Protein AF-A0A2H5MVN6-F1 (afdb_monomer_lite)

Organism: Citrus unshiu (NCBI:txid55188)

pLDDT: mean 73.17, std 19.7, range [33.56, 96.31]

InterPro domains:
  IPR029058 Alpha/Beta hydrolase fold [G3DSA:3.40.50.1820] (2-62)

Structure (mmCIF, N/CA/C/O backbone):
data_AF-A0A2H5MVN6-F1
#
_entry.id   AF-A0A2H5MVN6-F1
#
loop_
_atom_site.group_PDB
_atom_site.id
_atom_site.type_symbol
_atom_site.label_atom_id
_atom_site.label_alt_id
_atom_site.label_comp_id
_atom_site.label_asym_id
_atom_site.label_entity_id
_atom_site.label_seq_id
_atom_site.pdbx_PDB_ins_code
_atom_site.Cartn_x
_atom_site.Cartn_y
_atom_site.Cartn_z
_atom_site.occupancy
_atom_site.B_iso_or_equiv
_atom_site.auth_seq_id
_atom_site.auth_comp_id
_atom_site.auth_asym_id
_atom_site.auth_atom_id
_atom_site.pdbx_PDB_model_num
ATOM 1 N N . MET A 1 1 ? 14.086 14.232 4.093 1.00 41.59 1 MET A N 1
ATOM 2 C CA . MET A 1 1 ? 14.198 13.216 5.163 1.00 41.59 1 MET A CA 1
ATOM 3 C C . MET A 1 1 ? 13.524 11.948 4.643 1.00 41.59 1 MET A C 1
ATOM 5 O O . MET A 1 1 ? 12.364 12.023 4.259 1.00 41.59 1 MET A O 1
ATOM 9 N N . TYR A 1 2 ? 14.300 10.884 4.419 1.00 44.38 2 TYR A N 1
ATOM 10 C CA . TYR A 1 2 ? 14.002 9.756 3.517 1.00 44.38 2 TYR A CA 1
ATOM 11 C C . TYR A 1 2 ? 12.745 8.957 3.923 1.00 44.38 2 TYR A C 1
ATOM 13 O O . TYR A 1 2 ? 12.772 8.225 4.902 1.00 44.38 2 TYR A O 1
ATOM 21 N N . ARG A 1 3 ? 11.656 9.089 3.151 1.00 54.41 3 ARG A N 1
ATOM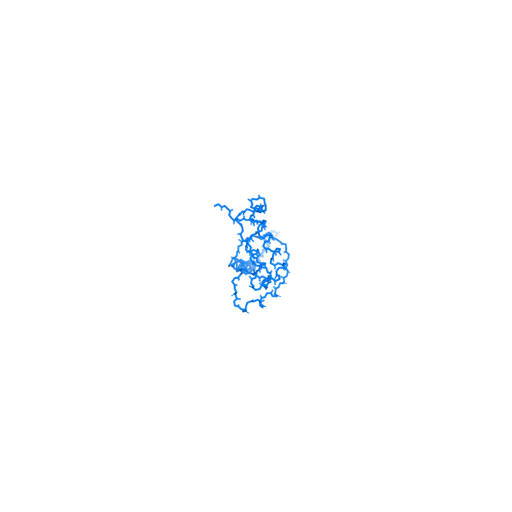 22 C CA . ARG A 1 3 ? 10.370 8.387 3.342 1.00 54.41 3 ARG A CA 1
ATOM 23 C C . ARG A 1 3 ? 10.188 7.207 2.385 1.00 54.41 3 ARG A C 1
ATOM 25 O O . ARG A 1 3 ? 9.258 7.210 1.587 1.00 54.41 3 ARG A O 1
ATOM 32 N N . HIS A 1 4 ? 11.089 6.236 2.385 1.00 60.69 4 HIS A N 1
ATOM 33 C CA . HIS A 1 4 ? 10.913 5.077 1.511 1.00 60.69 4 HIS A CA 1
ATOM 34 C C . HIS A 1 4 ? 11.453 3.836 2.206 1.00 60.69 4 HIS A C 1
ATOM 36 O O . HIS A 1 4 ? 12.662 3.613 2.224 1.00 60.69 4 HIS A O 1
ATOM 42 N N . ASP A 1 5 ? 10.552 3.026 2.762 1.00 65.06 5 ASP A N 1
ATOM 43 C CA . ASP A 1 5 ? 10.858 1.615 2.946 1.00 65.06 5 ASP A CA 1
ATOM 44 C C . ASP A 1 5 ? 11.148 1.032 1.551 1.00 65.06 5 ASP A C 1
ATOM 46 O O . ASP A 1 5 ? 10.296 1.019 0.657 1.00 65.06 5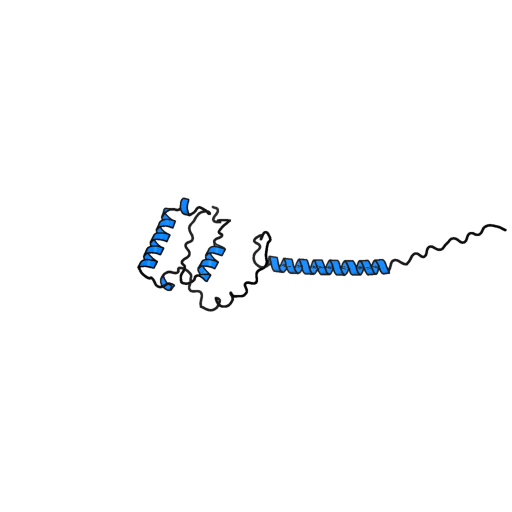 ASP A O 1
ATOM 50 N N . VAL A 1 6 ? 12.404 0.636 1.341 1.00 69.00 6 VAL A N 1
ATOM 51 C CA . VAL A 1 6 ? 12.885 0.063 0.078 1.00 69.00 6 VAL A CA 1
ATOM 52 C C . VAL A 1 6 ? 12.318 -1.346 -0.128 1.00 69.00 6 VAL A C 1
ATOM 54 O O . VAL A 1 6 ? 12.152 -1.774 -1.271 1.00 69.00 6 VAL A O 1
ATOM 57 N N . ILE A 1 7 ? 11.993 -2.046 0.964 1.00 68.50 7 ILE A N 1
ATOM 58 C CA . ILE A 1 7 ? 11.473 -3.414 0.983 1.00 68.50 7 ILE A CA 1
ATOM 59 C C . ILE A 1 7 ? 9.957 -3.394 0.768 1.00 68.50 7 ILE A C 1
ATOM 61 O O . ILE A 1 7 ? 9.452 -4.076 -0.124 1.00 68.50 7 ILE A O 1
ATOM 65 N N . ALA A 1 8 ? 9.232 -2.576 1.534 1.00 71.88 8 ALA A N 1
ATOM 66 C CA . ALA A 1 8 ? 7.779 -2.450 1.447 1.00 71.88 8 ALA A CA 1
ATOM 67 C C . ALA A 1 8 ? 7.361 -1.052 0.971 1.00 71.88 8 ALA A C 1
ATOM 69 O O . ALA A 1 8 ? 6.875 -0.215 1.730 1.00 71.88 8 ALA A O 1
ATOM 70 N N . GLN A 1 9 ? 7.521 -0.794 -0.328 1.00 81.12 9 GLN A N 1
ATOM 71 C CA . GLN A 1 9 ? 7.141 0.498 -0.897 1.00 81.12 9 GLN A CA 1
ATOM 72 C C . GLN A 1 9 ? 5.632 0.762 -0.757 1.00 81.12 9 GLN A C 1
ATOM 74 O O . GLN A 1 9 ? 4.796 -0.082 -1.100 1.00 81.12 9 GLN A O 1
ATOM 79 N N . ILE A 1 10 ? 5.285 1.994 -0.365 1.00 83.00 10 ILE A N 1
ATOM 80 C CA . ILE A 1 10 ? 3.902 2.472 -0.151 1.00 83.00 10 ILE A CA 1
ATOM 81 C C . ILE A 1 10 ? 3.004 2.215 -1.374 1.00 83.00 10 ILE A C 1
ATOM 83 O O . ILE A 1 10 ? 1.806 1.967 -1.238 1.00 83.00 10 ILE A O 1
ATOM 87 N N . CYS A 1 11 ? 3.568 2.220 -2.585 1.00 83.06 11 CYS A N 1
ATOM 88 C CA . CYS A 1 11 ? 2.824 1.959 -3.815 1.00 83.06 11 CYS A CA 1
ATOM 89 C C . CYS A 1 11 ? 2.199 0.549 -3.857 1.00 83.06 11 CYS A C 1
ATOM 91 O O . CYS A 1 11 ? 1.075 0.400 -4.340 1.00 83.06 11 CYS A O 1
ATOM 93 N N . TYR A 1 12 ? 2.874 -0.477 -3.330 1.00 87.12 12 TYR A N 1
ATOM 94 C CA . TYR A 1 12 ? 2.334 -1.837 -3.276 1.00 87.12 12 TYR A CA 1
ATOM 95 C C . TYR A 1 12 ? 1.325 -1.996 -2.145 1.00 87.12 12 TYR A C 1
ATOM 97 O O . TYR A 1 12 ? 0.288 -2.621 -2.360 1.00 87.12 12 TYR A O 1
ATOM 105 N N . ALA A 1 13 ? 1.585 -1.382 -0.988 1.00 87.56 13 ALA A N 1
ATOM 106 C CA . ALA A 1 13 ? 0.633 -1.345 0.120 1.00 87.56 13 ALA A CA 1
ATOM 107 C C . ALA A 1 13 ? -0.695 -0.699 -0.312 1.00 87.56 13 ALA A C 1
ATOM 109 O O . ALA A 1 13 ? -1.763 -1.258 -0.069 1.00 87.56 13 ALA A O 1
ATOM 110 N N . ARG A 1 14 ? -0.630 0.410 -1.062 1.00 87.56 14 ARG A N 1
ATOM 111 C CA . ARG A 1 14 ? -1.811 1.076 -1.627 1.00 87.56 14 ARG A CA 1
ATOM 112 C C . ARG A 1 14 ? -2.588 0.177 -2.580 1.00 87.56 14 ARG A C 1
ATOM 114 O O . ARG A 1 14 ? -3.789 0.014 -2.412 1.00 87.56 14 ARG A O 1
ATOM 121 N N . ARG A 1 15 ? -1.902 -0.468 -3.529 1.00 87.94 15 ARG A N 1
ATOM 122 C CA . ARG A 1 15 ? -2.536 -1.421 -4.458 1.00 87.94 15 ARG A CA 1
ATOM 123 C C . ARG A 1 15 ? -3.189 -2.596 -3.734 1.00 87.94 15 ARG A C 1
ATOM 125 O O . ARG A 1 15 ? -4.208 -3.105 -4.189 1.00 87.94 15 ARG A O 1
ATOM 132 N N . LEU A 1 16 ? -2.590 -3.064 -2.640 1.00 88.88 16 LEU A N 1
ATOM 133 C CA . LEU A 1 16 ? -3.173 -4.120 -1.821 1.00 88.88 16 LEU A CA 1
ATOM 134 C C . LEU A 1 16 ? -4.437 -3.624 -1.110 1.00 88.88 16 LEU A C 1
ATOM 136 O O . LEU A 1 16 ? -5.458 -4.300 -1.168 1.00 88.88 16 LEU A O 1
ATOM 140 N N . ALA A 1 17 ? -4.393 -2.437 -0.506 1.00 89.94 17 ALA A N 1
ATOM 141 C CA . ALA A 1 17 ? -5.550 -1.837 0.150 1.00 89.94 17 ALA A CA 1
ATOM 142 C C . ALA A 1 17 ? -6.714 -1.602 -0.828 1.00 89.94 17 ALA A C 1
ATOM 144 O O . ALA A 1 17 ? -7.851 -1.918 -0.500 1.00 89.94 17 ALA A O 1
ATOM 145 N N . GLU A 1 18 ? -6.430 -1.137 -2.048 1.00 87.94 18 GLU A N 1
ATOM 146 C CA . GLU A 1 18 ? -7.427 -0.991 -3.120 1.00 87.94 18 GLU A CA 1
ATOM 147 C C . GLU A 1 18 ? -8.084 -2.330 -3.487 1.00 87.94 18 GLU A C 1
ATOM 149 O O . GLU A 1 18 ? -9.297 -2.398 -3.662 1.00 87.94 18 GLU A O 1
ATOM 154 N N . LYS A 1 19 ? -7.309 -3.420 -3.565 1.00 87.75 19 LYS A N 1
ATOM 155 C CA . LYS A 1 19 ? -7.847 -4.767 -3.834 1.00 87.75 19 LYS A CA 1
ATOM 156 C C . LYS A 1 19 ? -8.680 -5.327 -2.686 1.00 87.75 19 LYS A C 1
ATOM 158 O O . LYS A 1 19 ? -9.555 -6.152 -2.923 1.00 87.75 19 LYS A O 1
ATOM 163 N N . LEU A 1 20 ? -8.371 -4.916 -1.462 1.00 89.00 20 LEU A N 1
ATOM 164 C CA . LEU A 1 20 ? -9.084 -5.305 -0.251 1.00 89.00 20 LEU A CA 1
ATOM 165 C C . LEU A 1 20 ? -10.201 -4.314 0.104 1.00 89.00 20 LEU A C 1
ATOM 167 O O . LEU A 1 20 ? -10.786 -4.410 1.179 1.00 89.00 20 LEU A O 1
ATOM 171 N N . TYR A 1 21 ? -10.515 -3.354 -0.764 1.00 86.38 21 TYR A N 1
ATOM 172 C CA . TYR A 1 21 ? -11.649 -2.465 -0.561 1.00 86.38 21 TYR A CA 1
ATOM 173 C C . TYR A 1 21 ? -12.969 -3.264 -0.547 1.00 86.38 21 TYR A C 1
ATOM 175 O O . TYR A 1 21 ? -13.143 -4.153 -1.384 1.00 86.38 21 TYR A O 1
ATOM 183 N N . PRO A 1 22 ? -13.937 -2.956 0.341 1.00 88.12 22 PRO A N 1
ATOM 184 C CA . PRO A 1 22 ? -13.910 -1.950 1.413 1.00 88.12 22 PRO A CA 1
ATOM 185 C C . PRO A 1 22 ? -13.428 -2.495 2.772 1.00 88.12 22 PRO A C 1
ATOM 187 O O . PRO A 1 22 ? -13.456 -1.788 3.767 1.00 88.12 22 PRO A O 1
ATOM 190 N N . VAL A 1 23 ? -13.001 -3.756 2.864 1.00 87.38 23 VAL A N 1
ATOM 191 C CA . VAL A 1 23 ? -12.695 -4.396 4.159 1.00 87.38 23 VAL A CA 1
ATOM 192 C C . VAL A 1 23 ? -11.373 -3.939 4.785 1.00 87.38 23 VAL A C 1
ATOM 194 O O . VAL A 1 23 ? -11.142 -4.175 5.969 1.00 87.38 23 VAL A O 1
ATOM 197 N N . ALA A 1 24 ? -10.508 -3.273 4.019 1.00 88.81 24 ALA A N 1
ATOM 198 C CA . ALA A 1 24 ? -9.227 -2.763 4.493 1.00 88.81 24 ALA A CA 1
ATOM 199 C C . ALA A 1 24 ? -9.186 -1.232 4.620 1.00 88.81 24 ALA A C 1
ATOM 201 O O . ALA A 1 24 ? -9.784 -0.483 3.840 1.00 88.81 24 ALA A O 1
ATOM 202 N N . ARG A 1 25 ? -8.378 -0.784 5.586 1.00 90.06 25 ARG A N 1
ATOM 203 C CA . ARG A 1 25 ? -8.008 0.611 5.836 1.00 90.06 25 ARG A CA 1
ATOM 204 C C . ARG A 1 25 ? -6.484 0.717 5.785 1.00 90.06 25 ARG A C 1
ATOM 206 O O . ARG A 1 25 ? -5.801 -0.020 6.491 1.00 90.06 25 ARG A O 1
ATOM 213 N N . MET A 1 26 ? -5.949 1.603 4.948 1.00 90.06 26 MET A N 1
ATOM 214 C CA . MET A 1 26 ? -4.499 1.806 4.822 1.00 90.06 26 MET A CA 1
ATOM 215 C C . MET A 1 26 ? -4.057 2.958 5.719 1.00 90.06 26 MET A C 1
ATOM 217 O O . MET A 1 26 ? -4.583 4.059 5.593 1.00 90.06 26 MET A O 1
ATOM 221 N N . ILE A 1 27 ? -3.068 2.741 6.582 1.00 89.25 27 ILE A N 1
ATOM 222 C CA . ILE A 1 27 ? -2.501 3.794 7.432 1.00 89.25 27 ILE A CA 1
ATOM 223 C C . ILE A 1 27 ? -1.052 4.012 6.999 1.00 89.25 27 ILE A C 1
ATOM 225 O O . ILE A 1 27 ? -0.263 3.071 6.980 1.00 89.25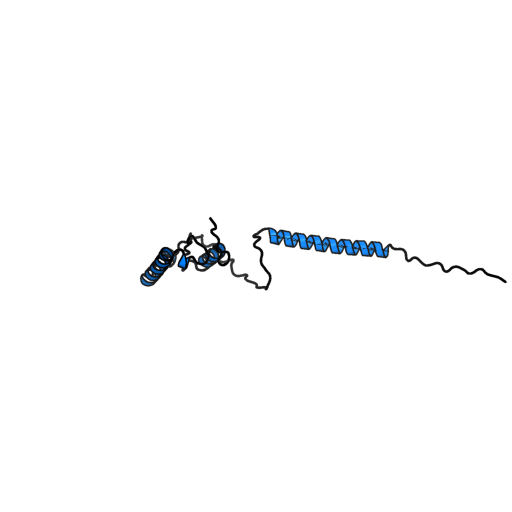 27 ILE A O 1
ATOM 229 N N . ASP A 1 28 ? -0.734 5.242 6.599 1.00 87.88 28 ASP A N 1
ATOM 230 C CA . ASP A 1 28 ? 0.613 5.656 6.200 1.00 87.88 28 ASP A CA 1
ATOM 231 C C . ASP A 1 28 ? 1.283 6.341 7.396 1.00 87.88 28 ASP A C 1
ATOM 233 O O . ASP A 1 28 ? 0.861 7.426 7.805 1.00 87.88 28 ASP A O 1
ATOM 237 N N . LEU A 1 29 ? 2.271 5.669 7.990 1.00 86.75 29 LEU A N 1
ATOM 238 C CA . LEU A 1 29 ? 3.016 6.161 9.147 1.00 86.75 29 LEU A CA 1
ATOM 239 C C . LEU A 1 29 ? 4.414 6.625 8.716 1.00 86.75 29 LEU A C 1
ATOM 241 O O . LEU A 1 29 ? 5.072 5.948 7.921 1.00 86.75 29 LEU A O 1
ATOM 245 N N . PRO A 1 30 ? 4.910 7.758 9.239 1.00 79.88 30 PRO A N 1
ATOM 246 C CA . PRO A 1 30 ? 6.246 8.231 8.919 1.00 79.88 30 PRO A CA 1
ATOM 247 C C . PRO A 1 30 ? 7.310 7.335 9.571 1.00 79.88 30 PRO A C 1
ATOM 249 O O . PRO A 1 30 ? 7.403 7.262 10.793 1.00 79.88 30 PRO A O 1
ATOM 252 N N . GLY A 1 31 ? 8.166 6.720 8.758 1.00 77.31 31 GLY A N 1
ATOM 253 C CA . GLY A 1 31 ? 9.312 5.944 9.233 1.00 77.31 31 GLY A CA 1
ATOM 254 C C . GLY A 1 31 ? 9.906 5.051 8.150 1.00 77.31 31 GLY A C 1
ATOM 255 O O . GLY A 1 31 ? 9.545 5.156 6.972 1.00 77.31 31 GLY A O 1
ATOM 256 N N . GLY A 1 32 ? 10.860 4.216 8.552 1.00 78.06 32 GLY A N 1
ATOM 257 C CA . GLY A 1 32 ? 11.438 3.176 7.705 1.00 78.06 32 GLY A CA 1
ATOM 258 C C . GLY A 1 32 ? 10.698 1.841 7.819 1.00 78.06 32 GLY A C 1
ATOM 259 O O . GLY A 1 32 ? 9.535 1.768 8.203 1.00 78.06 32 GLY A O 1
ATOM 260 N N . HIS A 1 33 ? 11.412 0.756 7.524 1.00 76.56 33 HIS A N 1
ATOM 261 C CA . HIS A 1 33 ? 10.886 -0.608 7.622 1.00 76.56 33 HIS A CA 1
ATOM 262 C C . HIS A 1 33 ? 10.491 -1.015 9.053 1.00 76.56 33 HIS A C 1
ATOM 264 O O . HIS A 1 33 ? 9.567 -1.796 9.260 1.00 76.56 33 HIS A O 1
ATOM 270 N N . LEU A 1 34 ? 11.174 -0.463 10.059 1.00 83.00 34 LEU A N 1
ATOM 271 C CA . LEU A 1 34 ? 10.972 -0.785 11.474 1.00 83.00 34 LEU A CA 1
ATOM 272 C C . LEU A 1 34 ? 10.012 0.199 12.152 1.00 83.00 34 LEU A C 1
ATOM 274 O O . LEU A 1 34 ? 10.202 0.570 13.310 1.00 83.00 34 LEU A O 1
ATOM 278 N N . VAL A 1 35 ? 8.961 0.616 11.439 1.00 81.25 35 VAL A N 1
ATOM 279 C CA . VAL A 1 35 ? 7.984 1.599 11.934 1.00 81.25 35 VAL A CA 1
ATOM 280 C C . VAL A 1 35 ? 7.322 1.161 13.250 1.00 81.25 35 VAL A C 1
ATOM 282 O O . VAL A 1 35 ? 6.948 1.999 14.062 1.00 81.25 35 VAL A O 1
ATOM 285 N N . SER A 1 36 ? 7.246 -0.148 13.512 1.00 79.81 36 SER A N 1
ATOM 286 C CA . SER A 1 36 ? 6.770 -0.721 14.777 1.00 79.81 36 SER A CA 1
ATOM 287 C C . SER A 1 36 ? 7.648 -0.389 15.984 1.00 79.81 36 SER A C 1
ATOM 289 O O . SER A 1 36 ? 7.127 -0.319 17.091 1.00 79.81 36 SER A O 1
ATOM 291 N N . HIS A 1 37 ? 8.951 -0.182 15.784 1.00 83.69 37 HIS A N 1
ATOM 292 C CA . HIS A 1 37 ? 9.891 0.215 16.835 1.00 83.69 37 HIS A CA 1
ATOM 293 C C . HIS A 1 37 ? 10.077 1.732 16.899 1.00 83.69 37 HIS A C 1
ATOM 295 O O . HIS A 1 37 ? 10.271 2.284 17.977 1.00 83.69 37 HIS A O 1
ATOM 301 N N . GLU A 1 38 ? 10.024 2.409 15.750 1.00 82.81 38 GLU A N 1
ATOM 302 C CA . GLU A 1 38 ? 10.181 3.866 15.667 1.00 82.81 38 GLU A CA 1
ATOM 303 C C . GLU A 1 38 ? 8.928 4.610 16.156 1.00 82.81 38 GLU A C 1
ATOM 305 O O . GLU A 1 38 ? 9.034 5.705 16.707 1.00 82.81 38 GLU A O 1
ATOM 310 N N . ARG A 1 39 ? 7.742 4.027 15.938 1.00 85.19 39 ARG A N 1
ATOM 311 C CA . ARG A 1 39 ? 6.423 4.641 16.160 1.00 85.19 39 ARG A CA 1
ATOM 312 C C . ARG A 1 39 ? 5.451 3.686 16.851 1.00 85.19 39 ARG A C 1
ATOM 314 O O . ARG A 1 39 ? 4.300 3.541 16.442 1.00 85.19 39 ARG A O 1
ATOM 321 N N . THR A 1 40 ? 5.902 3.057 17.932 1.00 90.25 40 THR A N 1
ATOM 322 C CA . THR A 1 40 ? 5.115 2.080 18.701 1.00 90.25 40 THR A CA 1
ATOM 323 C C . THR A 1 40 ? 3.747 2.619 19.131 1.00 90.25 40 THR A C 1
ATOM 325 O O . THR A 1 40 ? 2.757 1.901 19.050 1.00 90.25 40 THR A O 1
ATOM 328 N N . GLU A 1 41 ? 3.662 3.885 19.552 1.00 91.56 41 GLU A N 1
ATOM 329 C CA . GLU A 1 41 ? 2.400 4.504 19.989 1.00 91.56 41 GLU A CA 1
ATOM 330 C C . GLU A 1 41 ? 1.371 4.603 18.853 1.00 91.56 41 GLU A C 1
ATOM 332 O O . GLU A 1 41 ? 0.224 4.186 19.014 1.00 91.56 41 GLU A O 1
ATOM 337 N N . GLU A 1 42 ? 1.789 5.096 17.684 1.00 91.88 42 GLU A N 1
ATOM 338 C CA . GLU A 1 42 ? 0.923 5.261 16.509 1.00 91.88 42 GLU A CA 1
ATOM 339 C C . GLU A 1 42 ? 0.462 3.899 15.968 1.00 91.88 42 GLU A C 1
ATOM 341 O O . GLU A 1 42 ? -0.712 3.715 15.636 1.00 91.88 42 GLU A O 1
ATOM 346 N N . VAL A 1 43 ? 1.368 2.914 15.946 1.00 91.69 43 VAL A N 1
ATOM 347 C CA . VAL A 1 43 ? 1.052 1.534 15.552 1.00 91.69 43 VAL A CA 1
ATOM 348 C C . VAL A 1 43 ? 0.077 0.890 16.538 1.00 91.69 43 VAL A C 1
ATOM 350 O O . VAL A 1 43 ? -0.917 0.296 16.118 1.00 91.69 43 VAL A O 1
ATOM 353 N N . ASN A 1 44 ? 0.304 1.038 17.843 1.00 95.00 44 ASN A N 1
ATOM 354 C CA . ASN A 1 44 ? -0.594 0.497 18.863 1.00 95.00 44 ASN A CA 1
ATOM 355 C C . ASN A 1 44 ? -1.991 1.113 18.765 1.00 95.00 44 ASN A C 1
ATOM 357 O O . ASN A 1 44 ? -2.985 0.391 18.853 1.00 95.00 44 ASN A O 1
ATOM 361 N N . GLN A 1 45 ? -2.082 2.422 18.529 1.00 95.00 45 GLN A N 1
ATOM 362 C CA . GLN A 1 45 ? -3.368 3.087 18.353 1.00 95.00 45 GLN A CA 1
ATOM 363 C C . GLN A 1 45 ?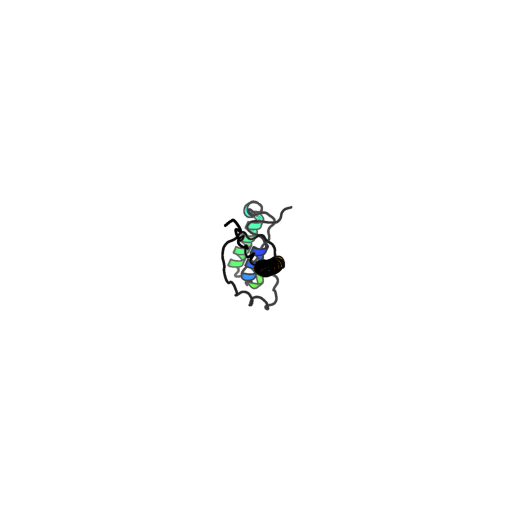 -4.121 2.544 17.131 1.00 95.00 45 GLN A C 1
ATOM 365 O O . GLN A 1 45 ? -5.311 2.243 17.230 1.00 95.00 45 GLN A O 1
ATOM 370 N N . ALA A 1 46 ? -3.430 2.340 16.007 1.00 93.31 46 ALA A N 1
ATOM 371 C CA . ALA A 1 46 ? -4.019 1.749 14.809 1.00 93.31 46 ALA A CA 1
ATOM 372 C C . ALA A 1 46 ? -4.572 0.331 15.054 1.00 93.31 46 ALA A C 1
ATOM 374 O O . ALA A 1 46 ? -5.654 -0.010 14.570 1.00 93.31 46 ALA A O 1
ATOM 375 N N . LEU A 1 47 ? -3.856 -0.489 15.830 1.00 94.50 47 LEU A N 1
ATOM 376 C CA . LEU A 1 47 ? -4.299 -1.836 16.196 1.00 94.50 47 LEU A CA 1
ATOM 377 C C . LEU A 1 47 ? -5.514 -1.808 17.130 1.00 94.50 47 LEU A C 1
ATOM 379 O O . LEU A 1 47 ? -6.462 -2.566 16.926 1.00 94.50 47 LEU A O 1
ATOM 383 N N . ILE A 1 48 ? -5.523 -0.913 18.120 1.00 96.31 48 ILE A N 1
ATOM 384 C CA . ILE A 1 48 ? -6.669 -0.723 19.018 1.00 96.31 48 ILE A CA 1
ATOM 385 C C . ILE A 1 48 ? -7.907 -0.289 18.226 1.00 96.31 48 ILE A C 1
ATOM 387 O O . ILE A 1 48 ? -9.002 -0.799 18.469 1.00 96.31 48 ILE A O 1
ATOM 391 N N . ASP A 1 49 ? -7.751 0.627 17.271 1.00 93.38 49 ASP A N 1
ATOM 392 C CA . ASP A 1 49 ? -8.846 1.073 16.410 1.00 93.38 49 ASP A CA 1
ATOM 393 C C . ASP A 1 49 ? -9.410 -0.083 15.571 1.00 93.38 49 ASP A C 1
ATOM 395 O O . ASP A 1 49 ? -10.629 -0.211 15.452 1.00 93.38 49 ASP A O 1
ATOM 399 N N . LEU A 1 50 ? -8.543 -0.953 15.038 1.00 93.12 50 LEU A N 1
ATOM 400 C CA . LEU A 1 50 ? -8.949 -2.149 14.294 1.00 93.12 50 LEU A CA 1
ATOM 401 C C . LEU A 1 50 ? -9.745 -3.126 15.171 1.00 93.12 50 LEU A C 1
ATOM 403 O O . LEU A 1 50 ? -10.801 -3.602 14.753 1.00 93.12 50 LEU A O 1
ATOM 407 N N . ILE A 1 51 ? -9.275 -3.397 16.392 1.00 94.62 51 ILE A N 1
ATOM 408 C CA . ILE A 1 51 ? -9.973 -4.277 17.342 1.00 94.62 51 ILE A CA 1
ATOM 409 C C . ILE A 1 51 ? -11.356 -3.705 17.666 1.00 94.62 51 ILE A C 1
ATOM 411 O O . ILE A 1 51 ? -12.363 -4.397 17.522 1.00 94.62 51 ILE A O 1
ATOM 415 N N . LYS A 1 52 ? -11.429 -2.412 18.003 1.00 94.25 52 LYS A N 1
ATOM 416 C CA . LYS A 1 52 ? -12.697 -1.729 18.296 1.00 94.25 52 LYS A CA 1
ATOM 417 C C . LYS A 1 52 ? -13.657 -1.758 17.110 1.00 94.25 52 LYS A C 1
ATOM 419 O O . LYS A 1 52 ? -14.860 -1.911 17.310 1.00 94.25 52 LYS A O 1
ATOM 424 N N . ALA A 1 53 ? -13.158 -1.594 15.888 1.00 91.06 53 ALA A N 1
ATOM 425 C CA . ALA A 1 53 ? -13.984 -1.662 14.687 1.00 91.06 53 ALA A CA 1
ATOM 426 C C . ALA A 1 53 ? -14.545 -3.068 14.451 1.00 91.06 53 ALA A C 1
ATOM 428 O O . ALA A 1 53 ? -15.725 -3.211 14.121 1.00 91.06 53 ALA A O 1
ATOM 429 N N . SER A 1 54 ? -13.722 -4.093 14.687 1.00 90.06 54 SER A N 1
ATOM 430 C CA . SER A 1 54 ? -14.129 -5.495 14.619 1.00 90.06 54 SER A CA 1
ATOM 431 C C . SER A 1 54 ? -15.208 -5.822 15.658 1.00 90.06 54 SER A C 1
ATOM 433 O O . SER A 1 54 ? -16.226 -6.422 15.320 1.00 90.06 54 SER A O 1
ATOM 435 N N . GLU A 1 55 ? -15.031 -5.394 16.910 1.00 93.88 55 GLU A N 1
ATOM 436 C CA . GLU A 1 55 ? -16.004 -5.618 17.991 1.00 93.88 55 GLU A CA 1
ATOM 437 C C . GLU A 1 55 ? -17.333 -4.900 17.738 1.00 93.88 55 GLU A C 1
ATOM 439 O O . GLU A 1 55 ? -18.406 -5.475 17.924 1.00 93.88 55 GLU A O 1
ATOM 444 N N . LYS A 1 56 ? -17.273 -3.652 17.259 1.00 91.31 56 LYS A N 1
ATOM 445 C CA . LYS A 1 56 ? -18.456 -2.840 16.942 1.00 91.31 56 LYS A CA 1
ATOM 446 C C . LYS A 1 56 ? -19.151 -3.248 15.640 1.00 91.31 56 LYS A C 1
ATOM 448 O O . LYS A 1 56 ? -20.186 -2.668 15.325 1.00 91.31 56 LYS A O 1
ATOM 453 N N . LYS A 1 57 ? -18.604 -4.218 14.892 1.00 87.31 57 LYS A N 1
ATOM 454 C CA . LYS A 1 57 ? -19.098 -4.658 13.574 1.00 87.31 57 LYS A CA 1
ATOM 455 C C . LYS A 1 57 ? -19.375 -3.474 12.640 1.00 87.31 57 LYS A C 1
ATOM 457 O O . LYS A 1 57 ? -20.432 -3.404 12.014 1.00 87.31 57 LYS A O 1
ATOM 462 N N . ILE A 1 58 ? -18.434 -2.529 12.590 1.00 88.62 58 ILE A N 1
ATOM 463 C CA . ILE A 1 58 ? -18.538 -1.354 11.717 1.00 88.62 58 ILE A CA 1
ATOM 464 C C . ILE A 1 58 ? -18.702 -1.831 10.271 1.00 88.62 58 ILE A C 1
ATOM 466 O O . ILE A 1 58 ? -18.079 -2.816 9.863 1.00 88.62 58 ILE A O 1
ATOM 470 N N . SER A 1 59 ? -19.558 -1.151 9.502 1.00 87.44 59 SER A N 1
ATOM 471 C CA . SER A 1 59 ? -19.735 -1.495 8.096 1.00 87.44 59 SER A CA 1
ATOM 472 C C . SER A 1 59 ? -18.389 -1.341 7.367 1.00 87.44 59 SER A C 1
ATOM 474 O O . SER A 1 59 ? -17.657 -0.379 7.616 1.00 87.44 59 SER A O 1
ATOM 476 N N . PRO A 1 60 ? -18.015 -2.266 6.469 1.00 85.12 60 PRO A N 1
ATOM 477 C CA . PRO A 1 60 ? -16.765 -2.146 5.722 1.00 85.12 60 PRO A CA 1
ATOM 478 C C . PRO A 1 60 ? -16.624 -0.792 5.004 1.00 85.12 60 PRO A C 1
ATOM 480 O O . PRO A 1 60 ? -15.537 -0.228 4.922 1.00 85.12 60 PRO A O 1
ATOM 483 N N . GLN A 1 61 ? -17.737 -0.233 4.525 1.00 85.75 61 GLN A N 1
ATOM 484 C CA . GLN A 1 61 ? -17.782 1.048 3.824 1.00 85.75 61 GLN A CA 1
ATOM 485 C C . GLN A 1 61 ? -17.457 2.239 4.734 1.00 85.75 61 GLN A C 1
ATOM 487 O O . GLN A 1 61 ? -16.834 3.186 4.263 1.00 85.75 61 GLN A O 1
ATOM 492 N N . ASP A 1 62 ? -17.836 2.176 6.012 1.00 86.06 62 ASP A N 1
ATOM 493 C CA . ASP A 1 62 ? -17.526 3.215 7.004 1.00 86.06 62 ASP A CA 1
ATOM 494 C C . ASP A 1 62 ? -16.122 3.041 7.606 1.00 86.06 62 ASP A C 1
ATOM 496 O O . ASP A 1 62 ? -15.543 3.983 8.147 1.00 86.06 62 ASP A O 1
ATOM 500 N N . TRP A 1 63 ? -15.562 1.830 7.530 1.00 88.69 63 TRP A N 1
ATOM 501 C CA . TRP A 1 63 ? -14.229 1.518 8.046 1.00 88.69 63 TRP A CA 1
ATOM 502 C C . TRP A 1 63 ? -13.096 1.973 7.116 1.00 88.69 63 TRP A C 1
ATOM 504 O O . TRP A 1 63 ? -12.026 2.386 7.577 1.00 88.69 63 TRP A O 1
ATOM 514 N N . THR A 1 64 ? -13.300 1.874 5.803 1.00 87.00 64 THR A N 1
ATOM 515 C CA . THR A 1 64 ? -12.263 2.191 4.818 1.00 87.00 64 THR A CA 1
ATOM 516 C C . THR A 1 64 ? -12.000 3.694 4.716 1.00 87.00 64 THR A C 1
ATOM 518 O O . TH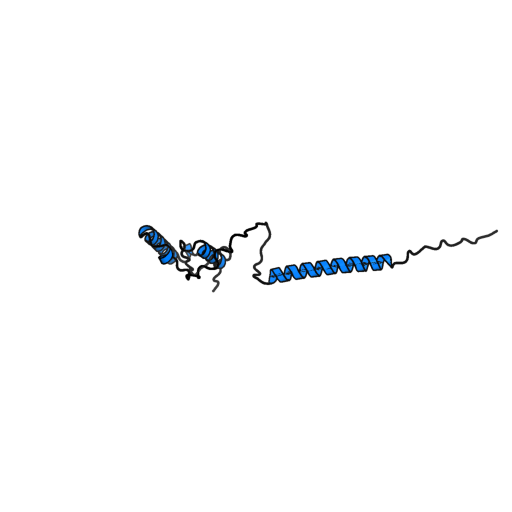R A 1 64 ? -12.899 4.523 4.800 1.00 87.00 64 THR A O 1
ATOM 521 N N . ASN A 1 65 ? -10.739 4.061 4.501 1.00 83.56 65 ASN A N 1
ATOM 522 C CA . ASN A 1 65 ? -10.307 5.445 4.290 1.00 83.56 65 ASN A CA 1
ATOM 523 C C . ASN A 1 65 ? -9.919 5.735 2.833 1.00 83.56 65 ASN A C 1
ATOM 525 O O . ASN A 1 65 ? -9.343 6.785 2.540 1.00 83.56 65 ASN A O 1
ATOM 529 N N . LEU A 1 66 ? -10.178 4.792 1.926 1.00 79.19 66 LEU A N 1
ATOM 530 C CA . LEU A 1 66 ? -9.936 4.985 0.505 1.00 79.19 66 LEU A CA 1
ATOM 531 C C . LEU A 1 66 ? -11.074 5.817 -0.100 1.00 79.19 66 LEU A C 1
ATOM 533 O O . LEU A 1 66 ? -12.241 5.568 0.216 1.00 79.19 66 LEU A O 1
ATOM 537 N N . PRO A 1 67 ? -10.769 6.785 -0.985 1.00 68.38 67 PRO A N 1
ATOM 538 C CA . PRO A 1 67 ? -11.812 7.499 -1.704 1.00 68.38 67 PRO A CA 1
ATOM 539 C C . PRO A 1 67 ? -12.650 6.478 -2.474 1.00 68.38 67 PRO A C 1
ATOM 541 O O . PRO A 1 67 ? -12.089 5.582 -3.112 1.00 68.38 67 PRO A O 1
ATOM 544 N N . GLN A 1 68 ? -13.980 6.604 -2.410 1.00 62.16 68 GLN A N 1
ATOM 545 C CA . GLN A 1 68 ? -14.889 5.804 -3.230 1.00 62.16 68 GLN A CA 1
ATOM 546 C C . GLN A 1 68 ? -14.600 6.121 -4.698 1.00 62.16 68 GLN A C 1
ATOM 548 O O . GLN A 1 68 ? -15.136 7.063 -5.280 1.00 62.16 68 GLN A O 1
ATOM 553 N N . THR A 1 69 ? -13.679 5.372 -5.294 1.00 55.50 69 THR A N 1
ATOM 554 C CA . THR A 1 69 ? -13.459 5.418 -6.729 1.00 55.50 69 THR A CA 1
ATOM 555 C C . THR A 1 69 ? -14.693 4.785 -7.344 1.00 55.50 69 THR A C 1
ATOM 557 O O . THR A 1 69 ? -15.034 3.638 -7.056 1.00 55.50 69 THR A O 1
ATOM 560 N N . SER A 1 70 ? -15.433 5.586 -8.105 1.00 49.03 70 SER A N 1
ATOM 561 C CA . SER A 1 70 ? -16.629 5.156 -8.815 1.00 49.03 70 SER A CA 1
ATOM 562 C C . SER A 1 70 ? -16.375 3.815 -9.514 1.00 49.03 70 SER A C 1
ATOM 564 O O . SER A 1 70 ? -15.308 3.564 -10.074 1.00 49.03 70 SER A O 1
ATOM 566 N N . SER A 1 71 ? -17.366 2.936 -9.419 1.00 48.31 71 SER A N 1
ATOM 567 C CA . SER A 1 71 ? -17.381 1.484 -9.639 1.00 48.31 71 SER A CA 1
ATOM 568 C C . SER A 1 71 ? -16.996 0.961 -11.042 1.00 48.31 71 SER A C 1
ATOM 570 O O . SER A 1 71 ? -17.442 -0.110 -11.442 1.00 48.31 71 SER A O 1
ATOM 572 N N . GLY A 1 72 ? -16.161 1.659 -11.815 1.00 44.91 72 GLY A N 1
ATOM 573 C CA . GLY A 1 72 ? -15.887 1.334 -13.220 1.00 44.91 72 GLY A CA 1
ATOM 574 C C . GLY A 1 72 ? -14.664 0.452 -13.513 1.00 44.91 72 GLY A C 1
ATOM 575 O O . GLY A 1 72 ? -14.591 -0.119 -14.598 1.00 44.91 72 GLY A O 1
ATOM 576 N N . VAL A 1 73 ? -13.677 0.335 -12.613 1.00 45.16 73 VAL A N 1
ATOM 577 C CA . VAL A 1 73 ? -12.327 -0.157 -13.004 1.00 45.16 73 VAL A CA 1
ATOM 578 C C . VAL A 1 73 ? -11.928 -1.508 -12.393 1.00 45.16 73 VAL A C 1
ATOM 580 O O . VAL A 1 73 ? -11.043 -2.186 -12.920 1.00 45.16 73 VAL A O 1
ATOM 583 N N . LEU A 1 74 ? -12.620 -1.977 -11.352 1.00 47.59 74 LEU A N 1
ATOM 584 C CA . LEU A 1 74 ? -12.260 -3.217 -10.642 1.00 47.59 74 LEU A CA 1
ATOM 585 C C . LEU A 1 74 ? -12.443 -4.499 -11.490 1.00 47.59 74 LEU A C 1
ATOM 587 O O . LEU A 1 74 ? -11.889 -5.543 -11.157 1.00 47.59 74 LEU A O 1
ATOM 591 N N . ALA A 1 75 ? -13.123 -4.418 -12.641 1.00 42.28 75 ALA A N 1
ATOM 592 C CA . ALA A 1 75 ? -13.298 -5.539 -13.569 1.00 42.28 75 ALA A CA 1
ATOM 593 C C . ALA A 1 75 ? -12.059 -5.849 -14.441 1.00 42.28 75 ALA A C 1
ATOM 595 O O . ALA A 1 75 ? -11.955 -6.942 -14.997 1.00 42.28 75 ALA A O 1
ATOM 596 N N . LYS A 1 76 ? -11.081 -4.939 -14.565 1.00 42.12 76 LYS A N 1
ATOM 597 C CA . LYS A 1 76 ? -9.938 -5.106 -15.491 1.00 42.12 76 LYS A CA 1
ATOM 598 C C . LYS A 1 76 ? -8.684 -5.680 -14.811 1.00 42.12 76 LYS A C 1
ATOM 600 O O . LYS A 1 76 ? -7.567 -5.271 -15.108 1.00 42.12 76 LYS A O 1
ATOM 605 N N . GLY A 1 77 ? -8.867 -6.596 -13.857 1.00 39.78 77 GLY A N 1
ATOM 606 C CA . GLY A 1 77 ? -7.802 -7.122 -12.990 1.00 39.78 77 GLY A CA 1
ATOM 607 C C . GLY A 1 77 ? -7.464 -8.611 -13.140 1.00 39.78 77 GLY A C 1
ATOM 608 O O . GLY A 1 77 ? -6.672 -9.106 -12.344 1.00 39.78 77 GLY A O 1
ATOM 609 N N . MET A 1 78 ? -8.036 -9.335 -14.112 1.00 42.72 78 MET A N 1
ATOM 610 C CA . MET A 1 78 ? -7.922 -10.808 -14.190 1.00 42.72 78 MET A CA 1
ATOM 611 C C . MET A 1 78 ? -6.923 -11.353 -15.232 1.00 42.72 78 MET A C 1
ATOM 613 O O . MET A 1 78 ? -6.930 -12.545 -15.516 1.00 42.72 78 MET A O 1
ATOM 617 N N . SER A 1 79 ? -6.025 -10.547 -15.807 1.00 35.22 79 SER A N 1
ATOM 618 C CA . SER A 1 79 ? -4.970 -11.071 -16.697 1.00 35.22 79 SER A CA 1
ATOM 619 C C . SER A 1 79 ? -3.611 -11.110 -15.991 1.00 35.22 79 SER A C 1
ATOM 621 O O . SER A 1 79 ? -2.675 -10.401 -16.359 1.00 35.22 79 SER A O 1
ATOM 623 N N . PHE A 1 80 ? -3.507 -11.928 -14.942 1.00 38.00 80 PHE A N 1
ATOM 624 C CA . PHE A 1 80 ? -2.227 -12.323 -14.356 1.00 38.00 80 PHE A CA 1
ATOM 625 C C . PHE A 1 80 ? -1.730 -13.579 -15.082 1.00 38.00 80 PHE A C 1
ATOM 627 O O . PHE A 1 80 ? -2.005 -14.698 -14.657 1.00 38.00 80 PHE A O 1
ATOM 634 N N . VAL A 1 81 ? -1.005 -13.399 -16.189 1.00 37.59 81 VAL A N 1
ATOM 635 C CA . VAL A 1 81 ? -0.143 -14.460 -16.726 1.00 37.59 81 VAL A CA 1
ATOM 636 C C . VAL A 1 81 ? 1.280 -14.204 -16.240 1.00 37.59 81 VAL A C 1
ATOM 638 O O . VAL A 1 81 ? 1.884 -13.160 -16.470 1.00 37.59 81 VAL A O 1
ATOM 641 N N . ARG A 1 82 ? 1.744 -15.189 -15.479 1.00 47.53 82 ARG A N 1
ATOM 642 C CA . ARG A 1 82 ? 3.037 -15.367 -14.825 1.00 47.53 82 ARG A CA 1
ATOM 643 C C . ARG A 1 82 ? 4.134 -15.669 -15.851 1.00 47.53 82 ARG A C 1
ATOM 645 O O . ARG A 1 82 ? 3.952 -16.595 -16.625 1.00 47.53 82 ARG A O 1
ATOM 652 N N . THR A 1 83 ? 5.301 -15.036 -15.718 1.00 33.56 83 THR A N 1
ATOM 653 C CA . THR A 1 83 ? 6.611 -15.652 -16.019 1.00 33.56 83 THR A CA 1
ATOM 654 C C . THR A 1 83 ? 7.729 -14.999 -15.200 1.00 33.56 83 THR A C 1
ATOM 656 O O . THR A 1 83 ? 7.635 -13.863 -14.737 1.00 33.56 83 THR A O 1
ATOM 659 N N . SER A 1 84 ? 8.731 -15.826 -14.945 1.00 46.62 84 SER A N 1
ATOM 660 C CA . SER A 1 84 ? 9.734 -15.863 -13.884 1.00 46.62 84 SER A CA 1
ATOM 661 C C . SER A 1 84 ? 10.928 -14.905 -14.012 1.00 46.62 84 SER A C 1
ATOM 663 O O . SER A 1 84 ? 11.247 -14.421 -15.089 1.00 46.62 84 SER A O 1
ATOM 665 N N . SER A 1 85 ? 11.605 -14.734 -12.863 1.00 50.00 85 SER A N 1
ATOM 666 C CA . SER A 1 85 ? 13.055 -14.517 -12.657 1.00 50.00 85 SER A CA 1
ATOM 667 C C . SER A 1 85 ? 13.774 -13.393 -13.422 1.00 50.00 85 SER A C 1
ATOM 669 O O . SER A 1 85 ? 14.127 -13.546 -14.586 1.00 50.00 85 SER A O 1
ATOM 671 N N . GLY A 1 86 ? 14.137 -12.325 -12.700 1.00 38.34 86 GLY A N 1
ATOM 672 C CA . GLY A 1 86 ? 15.154 -11.349 -13.115 1.00 38.34 86 GLY A CA 1
ATOM 673 C C . GLY A 1 86 ? 15.060 -10.029 -12.333 1.00 38.34 86 GLY A C 1
ATOM 674 O O . GLY A 1 86 ? 13.941 -9.616 -12.013 1.00 38.34 86 GLY A O 1
ATOM 675 N N . PRO A 1 87 ? 16.192 -9.379 -11.986 1.00 42.84 87 PRO A N 1
ATOM 676 C CA . PRO A 1 87 ? 16.235 -8.224 -11.089 1.00 42.84 87 PRO A CA 1
ATOM 677 C C . PRO A 1 87 ? 15.545 -7.030 -11.752 1.00 42.84 87 PRO A C 1
ATOM 679 O O . PRO A 1 87 ? 15.991 -6.511 -12.773 1.00 42.84 87 PRO A O 1
ATOM 682 N N . ARG A 1 88 ? 14.404 -6.629 -11.193 1.00 41.16 88 ARG A N 1
ATOM 683 C CA . ARG A 1 88 ? 13.514 -5.644 -11.804 1.00 41.16 88 ARG A CA 1
ATOM 684 C C . ARG A 1 88 ? 13.909 -4.250 -11.321 1.00 41.16 88 ARG A C 1
ATOM 686 O O . ARG A 1 88 ? 13.528 -3.836 -10.228 1.00 41.16 88 ARG A O 1
ATOM 693 N N . SER A 1 89 ? 14.706 -3.545 -12.123 1.00 44.41 89 SER A N 1
ATOM 694 C CA . SER A 1 89 ? 14.890 -2.106 -11.966 1.00 44.41 89 SER A CA 1
ATOM 695 C C . SER A 1 89 ? 13.553 -1.408 -12.225 1.00 44.41 89 SER A C 1
ATOM 697 O O . SER A 1 89 ? 12.844 -1.687 -13.193 1.00 44.41 89 SER A O 1
ATOM 699 N N . TYR A 1 90 ? 13.176 -0.528 -11.303 1.00 48.59 90 TYR A N 1
ATOM 700 C CA . TYR A 1 90 ? 11.989 0.304 -11.410 1.00 48.59 90 TYR A CA 1
ATOM 701 C C . TYR A 1 90 ? 12.193 1.314 -12.535 1.00 48.59 90 TYR A C 1
ATOM 703 O O . TYR A 1 90 ? 12.765 2.377 -12.310 1.00 48.59 90 TYR A O 1
ATOM 711 N N . VAL A 1 91 ? 11.708 1.018 -13.740 1.00 43.78 91 VAL A N 1
ATOM 712 C CA . VAL A 1 91 ? 11.471 2.072 -14.729 1.00 43.78 91 VAL A CA 1
ATOM 713 C C . VAL A 1 91 ? 10.058 1.948 -15.279 1.00 43.78 91 VAL A C 1
ATOM 715 O O . VAL A 1 91 ? 9.776 1.303 -16.283 1.00 43.78 91 VAL A O 1
ATOM 718 N N . SER A 1 92 ? 9.149 2.553 -14.523 1.00 48.16 92 SER A N 1
ATOM 719 C CA . SER A 1 92 ? 7.719 2.650 -14.781 1.00 48.16 92 SER A CA 1
ATOM 720 C C . SER A 1 92 ? 7.406 3.216 -16.166 1.00 48.16 92 SER A C 1
ATOM 722 O O . SER A 1 92 ? 7.863 4.305 -16.491 1.00 48.16 92 SER A O 1
ATOM 724 N N . GLY A 1 93 ? 6.525 2.542 -16.913 1.00 60.44 93 GLY A N 1
ATOM 725 C CA . GLY A 1 93 ? 5.573 3.162 -17.846 1.00 60.44 93 GLY A CA 1
ATOM 726 C C . GLY A 1 93 ? 5.972 3.185 -19.332 1.00 60.44 93 GLY A C 1
ATOM 727 O O . GLY A 1 93 ? 5.416 2.387 -20.090 1.00 60.44 93 GLY A O 1
ATOM 728 N N . PRO A 1 94 ? 6.868 4.085 -19.800 1.00 59.81 94 PRO A N 1
ATOM 729 C CA . PRO A 1 94 ? 7.255 4.162 -21.210 1.00 59.81 94 PRO A CA 1
ATOM 730 C C . PRO A 1 94 ? 8.577 3.453 -21.555 1.00 59.81 94 PRO A C 1
ATOM 732 O O . PRO A 1 94 ? 8.807 3.184 -22.735 1.00 59.81 94 PRO A O 1
ATOM 735 N N . LEU A 1 95 ? 9.433 3.119 -20.575 1.00 61.47 95 LEU A N 1
ATOM 736 C CA . LEU A 1 95 ? 10.756 2.543 -20.861 1.00 61.47 95 LEU A CA 1
ATOM 737 C C . LEU A 1 95 ? 10.668 1.122 -21.433 1.00 61.47 95 LEU A C 1
ATOM 739 O O . LEU A 1 95 ? 11.415 0.795 -22.346 1.00 61.47 95 LEU A O 1
ATOM 743 N N . GLU A 1 96 ? 9.721 0.299 -20.978 1.00 61.34 96 GLU A N 1
ATOM 744 C CA . GLU A 1 96 ? 9.524 -1.049 -21.536 1.00 61.34 96 GLU A CA 1
ATOM 745 C C . GLU A 1 96 ? 9.120 -1.005 -23.016 1.00 61.34 96 GLU A C 1
ATOM 747 O O . GLU A 1 96 ? 9.641 -1.770 -23.825 1.00 61.34 96 GLU A O 1
ATOM 752 N N . LYS A 1 97 ? 8.246 -0.063 -23.401 1.00 69.38 97 LYS A N 1
ATOM 753 C CA . LYS A 1 97 ? 7.869 0.130 -24.809 1.00 69.38 97 LYS A CA 1
ATOM 754 C C . LYS A 1 97 ? 9.072 0.566 -25.638 1.00 69.38 97 LYS A C 1
ATOM 756 O O . LYS A 1 97 ? 9.302 0.010 -26.705 1.00 69.38 97 LYS A O 1
ATOM 761 N N . LEU A 1 98 ? 9.859 1.518 -25.135 1.00 82.19 98 LEU A N 1
ATOM 762 C CA . LEU A 1 98 ? 11.082 1.976 -25.796 1.00 82.19 98 LEU A CA 1
ATOM 763 C C . LEU A 1 98 ? 12.110 0.844 -25.930 1.00 82.19 98 LEU A C 1
ATOM 765 O O . LEU A 1 98 ? 12.751 0.721 -26.969 1.00 82.19 98 LEU A O 1
ATOM 769 N N . HIS A 1 99 ? 12.217 -0.019 -24.921 1.00 84.06 99 HIS A N 1
ATOM 770 C CA . HIS A 1 99 ? 13.100 -1.178 -24.942 1.00 84.06 99 HIS A CA 1
ATOM 771 C C . HIS A 1 99 ? 12.683 -2.196 -26.013 1.00 84.06 99 HIS A C 1
ATOM 773 O O . HIS A 1 99 ? 13.529 -2.660 -26.772 1.00 84.06 99 HIS A O 1
ATOM 779 N N . LEU A 1 100 ? 11.382 -2.483 -26.145 1.00 84.81 100 LEU A N 1
ATOM 780 C CA . LEU A 1 100 ? 10.857 -3.339 -27.216 1.00 84.81 100 LEU A CA 1
ATOM 781 C C . LEU A 1 100 ? 11.108 -2.740 -28.606 1.00 84.81 100 LEU A C 1
ATOM 783 O O . LEU A 1 100 ? 11.540 -3.457 -29.506 1.00 84.81 100 LEU A O 1
ATOM 787 N N . TYR A 1 101 ? 10.903 -1.430 -28.774 1.00 90.12 101 TYR A N 1
ATOM 788 C CA . TYR A 1 101 ? 11.231 -0.735 -30.023 1.00 90.12 101 TYR A CA 1
ATOM 789 C C . TYR A 1 101 ? 12.728 -0.798 -30.347 1.00 90.12 101 TYR A C 1
ATOM 791 O O . TYR A 1 101 ? 13.094 -1.032 -31.497 1.00 90.12 101 TYR A O 1
ATOM 799 N N . LEU A 1 102 ? 13.598 -0.629 -29.349 1.00 90.06 102 LEU A N 1
ATOM 800 C CA . LEU A 1 102 ? 15.047 -0.695 -29.526 1.00 90.06 102 LEU A CA 1
ATOM 801 C C . LEU A 1 102 ? 15.505 -2.107 -29.910 1.00 90.06 102 LEU A C 1
ATOM 803 O O . LEU A 1 102 ? 16.309 -2.258 -30.827 1.00 90.06 102 LEU A O 1
ATOM 807 N N . LEU A 1 103 ? 14.970 -3.139 -29.251 1.00 91.62 103 LEU A N 1
ATOM 808 C CA . LEU A 1 103 ? 15.239 -4.539 -29.589 1.00 91.62 103 LEU A CA 1
ATOM 809 C C . LEU A 1 103 ? 14.768 -4.869 -31.008 1.00 91.62 103 LEU A C 1
ATOM 811 O O . LEU A 1 103 ? 15.503 -5.501 -31.765 1.00 91.62 103 LEU A O 1
ATOM 815 N N . TYR A 1 104 ? 13.580 -4.394 -31.387 1.00 92.94 104 TYR A N 1
ATOM 816 C CA . TYR A 1 104 ? 13.038 -4.565 -32.732 1.00 92.94 104 TYR A CA 1
ATOM 817 C C . TYR A 1 104 ? 13.919 -3.896 -33.797 1.00 92.94 104 TYR A C 1
ATOM 819 O O . TYR A 1 104 ? 14.284 -4.529 -34.788 1.00 92.94 104 TYR A O 1
ATOM 827 N N . LEU A 1 105 ? 14.327 -2.642 -33.570 1.00 94.62 105 LEU A N 1
ATOM 828 C CA . LEU A 1 105 ? 15.211 -1.909 -34.476 1.00 94.62 105 LEU A CA 1
ATOM 829 C C . LEU A 1 105 ? 16.590 -2.576 -34.589 1.00 94.62 105 LEU A C 1
ATOM 831 O O . LEU A 1 105 ? 17.123 -2.711 -35.688 1.00 94.62 105 LEU A O 1
ATOM 835 N N . CYS A 1 106 ? 17.149 -3.027 -33.463 1.00 94.62 106 CYS A N 1
ATOM 836 C CA . CYS A 1 106 ? 18.433 -3.720 -33.419 1.00 94.62 106 CYS A CA 1
ATOM 837 C C . CYS A 1 106 ? 18.389 -5.036 -34.213 1.00 94.62 106 CYS A C 1
ATOM 839 O O . CYS A 1 106 ? 19.258 -5.283 -35.049 1.00 94.62 106 CYS A O 1
ATOM 841 N N . GLY A 1 107 ? 17.339 -5.844 -34.028 1.00 93.62 107 GLY A N 1
ATOM 842 C CA . GLY A 1 107 ? 17.137 -7.081 -34.786 1.00 93.62 107 GLY A CA 1
ATOM 843 C C . GLY A 1 107 ? 17.000 -6.839 -36.291 1.00 93.62 107 GLY A C 1
ATOM 844 O O . GLY A 1 107 ? 17.636 -7.531 -37.087 1.00 93.62 107 GLY A O 1
ATOM 845 N N . LEU A 1 108 ? 16.239 -5.813 -36.687 1.00 95.25 108 LEU A N 1
ATOM 846 C CA . LEU A 1 108 ? 16.106 -5.423 -38.092 1.00 95.25 108 LEU A CA 1
ATOM 847 C C . LEU A 1 108 ? 17.455 -5.000 -38.694 1.00 95.25 108 LEU A C 1
ATOM 849 O O . LEU A 1 108 ? 17.769 -5.371 -39.825 1.00 95.25 108 LEU A O 1
ATOM 853 N N . PHE A 1 109 ? 18.270 -4.265 -37.933 1.00 94.94 109 PHE A N 1
ATOM 854 C CA . PHE A 1 109 ? 19.589 -3.821 -38.377 1.00 94.94 109 PHE A CA 1
ATOM 855 C C . PHE A 1 109 ? 20.562 -4.990 -38.557 1.00 94.94 109 PHE A C 1
ATOM 857 O O . PHE A 1 109 ? 21.259 -5.052 -39.568 1.00 94.94 109 PHE A O 1
ATOM 864 N N . LEU A 1 110 ? 20.578 -5.949 -37.625 1.00 94.62 110 LEU A N 1
ATOM 865 C CA . LEU A 1 110 ? 21.393 -7.162 -37.745 1.00 94.62 110 LEU A CA 1
ATOM 866 C C . LEU A 1 110 ? 20.984 -7.999 -38.961 1.00 94.62 110 LEU A C 1
ATOM 868 O O . LEU A 1 110 ? 21.854 -8.437 -39.711 1.00 94.62 110 LEU A O 1
ATOM 872 N N . LEU A 1 111 ? 19.679 -8.160 -39.198 1.00 94.56 111 LEU A N 1
ATOM 873 C CA . LEU A 1 111 ? 19.159 -8.889 -40.356 1.00 94.56 111 LEU A CA 1
ATOM 874 C C . LEU A 1 111 ? 19.545 -8.206 -41.676 1.00 94.56 111 LEU A C 1
ATOM 876 O O . LEU A 1 111 ? 20.036 -8.860 -42.597 1.00 94.56 111 LEU A O 1
ATOM 880 N N . ALA A 1 112 ? 19.368 -6.885 -41.764 1.00 93.81 112 ALA A N 1
ATOM 881 C CA . ALA A 1 112 ? 19.751 -6.106 -42.938 1.00 93.81 112 ALA A CA 1
ATOM 882 C C . ALA A 1 112 ? 21.268 -6.147 -43.178 1.00 93.81 112 ALA A C 1
ATOM 884 O O . ALA A 1 112 ? 21.708 -6.318 -44.315 1.00 93.81 112 ALA A O 1
ATOM 885 N N . PHE A 1 113 ? 22.071 -6.046 -42.116 1.00 93.38 113 PHE A N 1
ATOM 886 C CA . PHE A 1 113 ? 23.526 -6.138 -42.198 1.00 93.38 113 PHE A CA 1
ATOM 887 C C . PHE A 1 113 ? 23.985 -7.527 -42.642 1.00 93.38 113 PHE A C 1
ATOM 889 O O . PHE A 1 113 ? 24.879 -7.643 -43.479 1.00 93.38 113 PHE A O 1
ATOM 896 N N . GLU A 1 114 ? 23.366 -8.589 -42.132 1.00 91.69 114 GLU A N 1
ATOM 897 C CA . GLU A 1 114 ? 23.666 -9.950 -42.561 1.00 91.69 114 GLU A CA 1
ATOM 898 C C . GLU A 1 114 ? 23.313 -10.154 -44.037 1.00 91.69 114 GLU A C 1
ATOM 900 O O . GLU A 1 114 ? 24.117 -10.702 -44.791 1.00 91.69 114 GLU A O 1
ATOM 905 N N . TYR A 1 115 ? 22.160 -9.651 -44.479 1.00 90.81 115 TYR A N 1
ATOM 906 C CA . TYR A 1 115 ? 21.756 -9.715 -45.880 1.00 90.81 115 TYR A CA 1
ATOM 907 C C . TYR A 1 115 ? 22.705 -8.921 -46.787 1.00 90.81 115 TYR A C 1
ATOM 909 O O . TYR A 1 115 ? 23.169 -9.436 -47.804 1.00 90.81 115 TYR A O 1
ATOM 917 N N . ALA A 1 116 ? 23.084 -7.705 -46.384 1.00 90.31 116 ALA A N 1
ATOM 918 C CA . ALA A 1 116 ? 24.064 -6.888 -47.093 1.00 90.31 116 ALA A CA 1
ATOM 919 C C . ALA A 1 116 ? 25.438 -7.573 -47.153 1.00 90.31 116 ALA A C 1
ATOM 921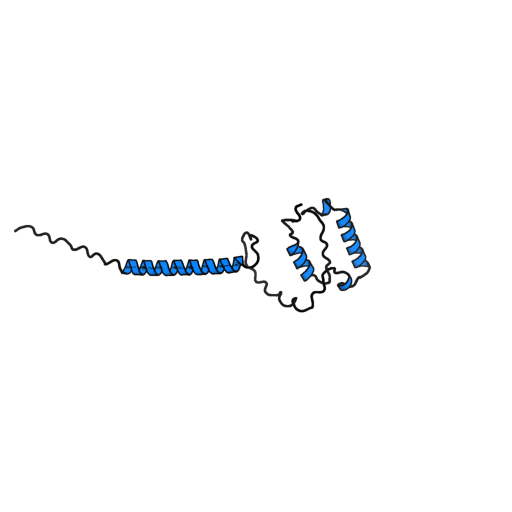 O O . ALA A 1 116 ? 26.079 -7.589 -48.202 1.00 90.31 116 ALA A O 1
ATOM 922 N N . ARG A 1 117 ? 25.879 -8.205 -46.058 1.00 87.12 117 ARG A N 1
ATOM 923 C CA . ARG A 1 117 ? 27.129 -8.972 -46.010 1.00 87.12 117 ARG A CA 1
ATOM 924 C C . ARG A 1 117 ? 27.074 -10.191 -46.925 1.00 87.12 117 ARG A C 1
ATOM 926 O O . ARG A 1 117 ? 28.059 -10.453 -47.608 1.00 87.12 117 ARG A O 1
ATOM 933 N N . ARG A 1 118 ? 25.950 -10.914 -46.966 1.00 85.69 118 ARG A N 1
ATOM 934 C CA . ARG A 1 118 ? 25.735 -12.051 -47.877 1.00 85.69 118 ARG A CA 1
ATOM 935 C C . ARG A 1 118 ? 25.746 -11.603 -49.335 1.00 85.69 118 ARG A C 1
ATOM 937 O O . ARG A 1 118 ? 26.418 -12.237 -50.141 1.00 85.69 118 ARG A O 1
ATOM 944 N N . LEU A 1 119 ? 25.101 -10.483 -49.664 1.00 85.75 119 LEU A N 1
ATOM 945 C CA . LEU A 1 119 ? 25.176 -9.887 -50.999 1.00 85.75 119 LEU A CA 1
ATOM 946 C C . LEU A 1 119 ? 26.616 -9.506 -51.347 1.00 85.75 119 LEU A C 1
ATOM 948 O O . LEU A 1 119 ? 27.121 -9.916 -52.385 1.00 85.75 119 LEU A O 1
ATOM 952 N N . LEU A 1 120 ? 27.329 -8.824 -50.452 1.00 82.38 120 LEU A N 1
ATOM 953 C CA . LEU A 1 120 ? 28.721 -8.441 -50.681 1.00 82.38 120 LEU A CA 1
ATOM 954 C C . LEU A 1 120 ? 29.657 -9.657 -50.809 1.00 82.38 120 LEU A C 1
ATOM 956 O O . LEU A 1 120 ? 30.609 -9.628 -51.585 1.00 82.38 120 LEU A O 1
ATOM 960 N N . GLN A 1 121 ? 29.386 -10.743 -50.079 1.00 75.06 121 GLN A N 1
ATOM 961 C CA . GLN A 1 121 ? 30.091 -12.018 -50.228 1.00 75.06 121 GLN A CA 1
ATOM 962 C C . GLN A 1 121 ? 29.748 -12.718 -51.545 1.00 75.06 121 GLN A C 1
ATOM 964 O O . GLN A 1 121 ? 30.655 -13.248 -52.176 1.00 75.06 121 GLN A O 1
ATOM 969 N N . SER A 1 122 ? 28.489 -12.685 -51.990 1.00 70.62 122 SER A N 1
ATOM 970 C CA . SER A 1 122 ? 28.081 -13.218 -53.298 1.00 70.62 122 SER A CA 1
ATOM 971 C C . SER A 1 122 ? 28.655 -12.412 -54.466 1.00 70.62 122 SER A C 1
ATOM 973 O O . SER A 1 122 ? 28.889 -12.953 -55.540 1.00 70.62 122 SER A O 1
ATOM 975 N N . LEU A 1 123 ? 28.940 -11.128 -54.230 1.00 65.12 123 LEU A N 1
ATOM 976 C CA . LEU A 1 123 ? 29.598 -10.237 -55.177 1.00 65.12 123 LEU A CA 1
ATOM 977 C C . LEU A 1 123 ? 31.123 -10.347 -55.141 1.00 65.12 123 LEU A C 1
ATOM 979 O O . LEU A 1 123 ? 31.766 -9.760 -56.009 1.00 65.12 123 LEU A O 1
ATOM 983 N N . LYS A 1 124 ? 31.734 -11.079 -54.191 1.00 57.44 124 LYS A N 1
ATOM 984 C CA . LYS A 1 124 ? 33.155 -11.421 -54.325 1.00 57.44 124 LYS A CA 1
ATOM 985 C C . LYS A 1 124 ? 33.269 -12.348 -55.535 1.00 57.44 124 LYS A C 1
ATOM 987 O O . LYS A 1 124 ? 32.802 -13.484 -55.449 1.00 57.44 124 LYS A O 1
ATOM 992 N N . PRO A 1 125 ? 33.887 -11.910 -56.646 1.00 54.75 125 PRO A N 1
ATOM 993 C CA . PRO A 1 125 ? 34.060 -12.792 -57.780 1.00 54.75 125 PRO A CA 1
ATOM 994 C C . PRO A 1 125 ? 34.902 -13.976 -57.312 1.00 54.75 125 PRO A C 1
ATOM 996 O O . PRO A 1 125 ? 35.931 -13.796 -56.650 1.00 54.75 125 PRO A O 1
ATOM 999 N N . VAL A 1 126 ? 34.446 -15.188 -57.634 1.00 58.00 126 VAL A N 1
ATOM 1000 C CA . VAL A 1 126 ? 35.260 -16.399 -57.544 1.00 58.00 126 VAL A CA 1
ATOM 1001 C C . VAL A 1 126 ? 36.555 -16.089 -58.282 1.00 58.00 126 VAL A C 1
ATOM 1003 O O . VAL A 1 126 ? 36.581 -15.969 -59.505 1.00 58.00 126 VAL A O 1
ATOM 1006 N N . ARG A 1 127 ? 37.634 -15.871 -57.527 1.00 57.88 127 ARG A N 1
ATOM 1007 C CA . ARG A 1 127 ? 38.955 -15.629 -58.092 1.00 57.88 127 ARG A CA 1
ATOM 1008 C C . ARG A 1 127 ? 39.436 -16.978 -58.604 1.00 57.88 127 ARG A C 1
ATOM 1010 O O . ARG A 1 127 ? 40.101 -17.715 -57.881 1.00 57.88 127 ARG A O 1
ATOM 1017 N N . VAL A 1 128 ? 39.032 -17.323 -59.827 1.00 55.56 128 VAL A N 1
ATOM 1018 C CA . VAL A 1 128 ? 39.589 -18.457 -60.560 1.00 55.56 128 VAL A CA 1
ATOM 1019 C C . VAL A 1 128 ? 41.077 -18.162 -60.687 1.00 55.56 128 VAL A C 1
ATOM 1021 O O . VAL A 1 128 ? 41.498 -17.269 -61.422 1.00 55.56 128 VAL A O 1
ATOM 1024 N N . ARG A 1 129 ? 41.878 -18.844 -59.866 1.00 47.38 129 ARG A N 1
ATOM 1025 C CA . ARG A 1 129 ? 43.331 -18.853 -59.974 1.00 47.38 129 ARG A CA 1
ATOM 1026 C C . ARG A 1 129 ? 43.637 -19.471 -61.334 1.00 47.38 129 ARG A C 1
ATOM 1028 O O . ARG A 1 129 ? 43.548 -20.684 -61.482 1.00 47.38 129 ARG A O 1
ATOM 1035 N N . ALA A 1 130 ? 43.947 -18.633 -62.320 1.00 51.72 130 ALA A N 1
ATOM 1036 C CA . ALA A 1 130 ? 44.540 -19.091 -63.563 1.00 51.72 130 ALA A CA 1
ATOM 1037 C C . ALA A 1 130 ? 45.821 -19.859 -63.206 1.00 51.72 130 ALA A C 1
ATOM 1039 O O . ALA A 1 130 ? 46.727 -19.321 -62.564 1.00 51.72 130 ALA A O 1
ATOM 1040 N N . SER A 1 131 ? 45.842 -21.145 -63.542 1.00 50.53 131 SER A N 1
ATOM 1041 C CA . SER A 1 131 ? 47.029 -21.988 -63.495 1.00 50.53 131 SER A CA 1
ATOM 1042 C C . SER A 1 131 ? 48.068 -21.425 -64.470 1.00 50.53 131 SER A C 1
ATOM 1044 O O . SER A 1 131 ? 47.715 -21.202 -65.630 1.00 50.53 131 SER A O 1
ATOM 1046 N N . PRO A 1 132 ? 49.322 -21.184 -64.053 1.00 47.62 132 PRO A N 1
ATOM 1047 C CA . PRO A 1 132 ? 50.356 -20.767 -64.982 1.00 47.62 132 PRO A CA 1
ATOM 1048 C C . PRO A 1 132 ? 50.687 -21.941 -65.904 1.00 47.62 132 PRO A C 1
ATOM 1050 O O . PRO A 1 132 ? 51.098 -23.011 -65.457 1.00 47.62 132 PRO A O 1
ATOM 1053 N N . THR A 1 133 ? 50.485 -21.731 -67.199 1.00 50.28 133 THR A N 1
ATOM 1054 C CA . THR A 1 133 ? 51.006 -22.569 -68.272 1.00 50.28 133 THR A CA 1
ATOM 1055 C C . THR A 1 133 ? 52.530 -22.551 -68.171 1.00 50.28 133 THR A C 1
ATOM 1057 O O . THR A 1 133 ? 53.169 -21.532 -68.432 1.00 50.28 133 THR A O 1
ATOM 1060 N N . SER A 1 134 ? 53.123 -23.665 -67.748 1.00 43.34 134 SER A N 1
ATOM 1061 C CA . SER A 1 134 ? 54.562 -23.886 -67.822 1.00 43.34 134 SER A CA 1
ATOM 1062 C C . SER A 1 134 ? 54.948 -24.083 -69.288 1.00 43.34 134 SER A C 1
ATOM 1064 O O . SER A 1 134 ? 54.807 -25.175 -69.834 1.00 43.34 134 SER A O 1
ATOM 1066 N N . ALA A 1 135 ? 55.414 -23.018 -69.935 1.00 51.22 135 ALA A N 1
ATOM 1067 C CA . ALA A 1 135 ? 56.213 -23.133 -71.143 1.00 51.22 135 ALA A CA 1
ATOM 1068 C C . ALA A 1 135 ? 57.668 -23.380 -70.720 1.00 51.22 135 ALA A C 1
ATOM 1070 O O . ALA A 1 135 ? 58.360 -22.460 -70.290 1.00 51.22 135 ALA A O 1
ATOM 1071 N N . SER A 1 136 ? 58.125 -24.628 -70.825 1.00 43.62 136 SER A N 1
ATOM 1072 C CA . SER A 1 136 ? 59.551 -24.946 -70.860 1.00 43.62 136 SER A CA 1
ATOM 1073 C C . SER A 1 136 ? 59.801 -26.128 -71.792 1.00 43.62 136 SER A C 1
ATOM 1075 O O . SER A 1 136 ? 59.378 -27.240 -71.495 1.00 43.62 136 SER A O 1
ATOM 1077 N N . MET A 1 137 ? 60.526 -25.824 -72.872 1.00 42.81 137 MET A N 1
ATOM 1078 C CA . MET A 1 137 ? 61.509 -26.667 -73.561 1.00 42.81 137 MET A CA 1
ATOM 1079 C C . MET A 1 137 ? 61.067 -28.058 -74.032 1.00 42.81 137 MET A C 1
ATOM 1081 O O . MET A 1 137 ? 61.017 -28.998 -73.245 1.00 42.81 137 MET A O 1
ATOM 1085 N N . GLN A 1 138 ? 60.936 -28.199 -75.353 1.00 40.91 138 GLN A N 1
ATOM 1086 C CA . GLN A 1 138 ? 61.878 -28.977 -76.172 1.00 40.91 138 GLN A CA 1
ATOM 1087 C C . GLN A 1 138 ? 61.924 -28.408 -77.591 1.00 40.91 138 GLN A C 1
ATOM 1089 O O . GLN A 1 138 ? 60.858 -27.966 -78.072 1.00 40.91 138 GLN A O 1
#

Foldseek 3Di:
DDQAQPPDGVVVVVVVQVLVPLQDADDRDGDYPVCCVVPVPVVVVVVVVVVVCVVVVPDSNVVYPDPPPDPDDPVPPPPDDDDDDDDDDDDDDCVVVVVVVVVVVVVVVVVVVVVVVVVVVVPPPPPPPPDDDDDDDD

Sequence (138 aa):
MYRHDVIAQICYARRLAEKLYPVARMIDLPGGHLVSHERTEEVNQALIDLIKASEKKISPQDWTNLPQTSSGVLAKGMSFVRTSSGPRSYVSGPLEKLHLYLLYLCGLFLLAFEYARRLLQSLKPVRVRASPTSASMQ

Radius of gyration: 33.19 Å; chains: 1; bounding box: 82×42×96 Å

Secondary structure (DSSP, 8-state):
-----SSS-HHHHHHHHHHTTTT------SSSTTHHHH-HHHHHHHHHHHHHHHHTT--HHHH--S----TTSTTS----------------SSHHHHHHHHHHHHHHHHHHHHHHHHHHHHTS-----PPP------